Protein AF-A0A821LLX4-F1 (afdb_monomer_lite)

Radius of gyration: 22.18 Å; chains: 1; bounding box: 48×41×62 Å

pLDDT: mean 80.92, std 16.86, range [38.84, 96.62]

Secondary structure (DSSP, 8-state):
-EEEEE--EEE-TTSTTGGGT-EEE--EEEESSHHHHHHHHHHHHHHHHHHHHHHHHHHH-HHHHHHHHHHH--TTS-S--TT--HHHHHHHHHTT-----S-SS-HHHHHHHHHT--TT--EE--PPPTTSPP--PEE-

Sequence (140 aa):
LLKKTHTPKFFDLDLPNHLAGIQRTFIRLRFHDIDDLIKARKELQPIVKRNAEREKEQQSRPELAVLKRATSSNPSSDLMVNGLSNANVAEKQIDGIIELREFDVPYHIRVCIDLKINVGLWYGVRGQSKSGPQNQLVLK

Foldseek 3Di:
DFDDKDWDWDQDPPDPPSVVVDTDIDIDTDDPDVVVLVVVCVVLVVLLVVLQVVVVVCVVCVVVVVVCVVVVPPVPPPDDDPDDCPVVVVVVVSSPNNDDPPSPQDPVNVCCVVLVNDPPFDWDFDDDDPPDDPGHTDTD

Structure (mmCIF, N/CA/C/O backbone):
data_AF-A0A821LLX4-F1
#
_entry.id   AF-A0A821LLX4-F1
#
loop_
_atom_site.group_PDB
_atom_site.id
_atom_site.type_symbol
_atom_site.label_atom_id
_atom_site.label_alt_id
_atom_site.label_comp_id
_atom_site.label_asym_id
_atom_site.label_entity_id
_atom_site.label_seq_id
_atom_site.pdbx_PDB_ins_code
_atom_site.Cartn_x
_atom_site.Cartn_y
_atom_site.Cartn_z
_atom_site.occupancy
_atom_site.B_iso_or_equiv
_atom_site.auth_seq_id
_atom_site.auth_comp_id
_atom_site.auth_asym_id
_atom_site.auth_atom_id
_atom_site.pdbx_PDB_model_num
ATOM 1 N N . LEU A 1 1 ? 0.125 -18.425 -1.266 1.00 69.56 1 LEU A N 1
ATOM 2 C CA . LEU A 1 1 ? -0.499 -17.235 -0.652 1.00 69.56 1 LEU A CA 1
ATOM 3 C C . LEU A 1 1 ? 0.557 -16.200 -0.261 1.00 69.56 1 LEU A C 1
ATOM 5 O O . LEU A 1 1 ? 0.926 -15.384 -1.094 1.00 69.56 1 LEU A O 1
ATOM 9 N N . LEU A 1 2 ? 1.110 -16.218 0.956 1.00 80.75 2 LEU A N 1
ATOM 10 C CA . LEU A 1 2 ? 2.004 -15.150 1.430 1.00 80.75 2 LEU A CA 1
ATOM 11 C C . LEU A 1 2 ? 3.487 -15.463 1.171 1.00 80.75 2 LEU A C 1
ATOM 13 O O . LEU A 1 2 ? 4.002 -16.465 1.655 1.00 80.75 2 LEU A O 1
ATOM 17 N N . LYS A 1 3 ? 4.186 -14.582 0.448 1.00 86.88 3 LYS A N 1
ATOM 18 C CA . LYS A 1 3 ? 5.626 -14.701 0.162 1.00 86.88 3 LYS A CA 1
ATOM 19 C C . LYS A 1 3 ? 6.488 -14.162 1.298 1.00 86.88 3 LYS A C 1
ATOM 21 O O . LYS A 1 3 ? 7.494 -14.762 1.661 1.00 86.88 3 LYS A O 1
ATOM 26 N N . LYS A 1 4 ? 6.169 -12.959 1.785 1.00 90.12 4 LYS A N 1
ATOM 27 C CA . LYS A 1 4 ? 6.968 -12.257 2.801 1.00 90.12 4 LYS A CA 1
ATOM 28 C C . LYS A 1 4 ? 6.158 -11.154 3.473 1.00 90.12 4 LYS A C 1
ATOM 30 O O . LYS A 1 4 ? 5.366 -10.482 2.814 1.00 90.12 4 LYS A O 1
ATOM 35 N N . THR A 1 5 ? 6.446 -10.916 4.746 1.00 91.00 5 THR A N 1
ATOM 36 C CA . THR A 1 5 ? 5.977 -9.757 5.509 1.00 91.00 5 THR A CA 1
ATOM 37 C C . THR A 1 5 ? 7.141 -8.822 5.831 1.00 91.00 5 THR A C 1
ATOM 39 O O . THR A 1 5 ? 8.301 -9.233 5.920 1.00 91.00 5 THR A O 1
ATOM 42 N N . HIS A 1 6 ? 6.849 -7.531 5.938 1.00 92.94 6 HIS A N 1
ATOM 43 C CA . HIS A 1 6 ? 7.797 -6.508 6.375 1.00 92.94 6 HIS A CA 1
ATOM 44 C C . HIS A 1 6 ? 7.031 -5.359 7.034 1.00 92.94 6 HIS A C 1
ATOM 46 O O . HIS A 1 6 ? 5.888 -5.110 6.660 1.00 92.94 6 HIS A O 1
ATOM 52 N N . THR A 1 7 ? 7.654 -4.646 7.970 1.00 93.81 7 THR A N 1
ATOM 53 C CA . THR A 1 7 ? 7.033 -3.558 8.738 1.00 93.81 7 THR A CA 1
ATOM 54 C C . THR A 1 7 ? 7.656 -2.193 8.417 1.00 93.81 7 THR A C 1
ATOM 56 O O . THR A 1 7 ? 8.462 -1.678 9.193 1.00 93.81 7 THR A O 1
ATOM 59 N N . PRO A 1 8 ? 7.344 -1.601 7.249 1.00 94.12 8 PRO A N 1
ATOM 60 C CA . PRO A 1 8 ? 7.837 -0.275 6.894 1.00 94.12 8 PRO A CA 1
ATOM 61 C C . PRO A 1 8 ? 7.128 0.836 7.682 1.00 9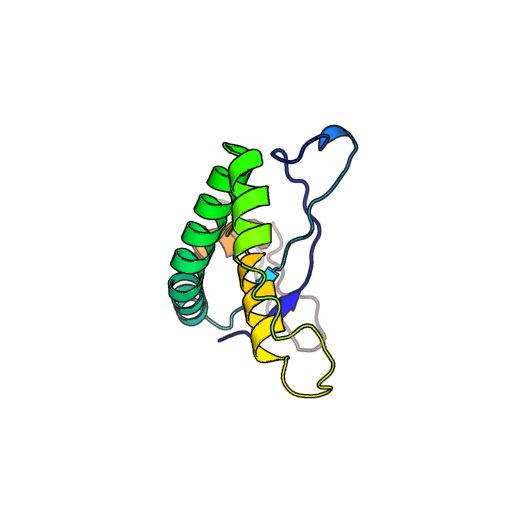4.12 8 PRO A C 1
ATOM 63 O O . PRO A 1 8 ? 5.980 0.690 8.112 1.00 94.12 8 PRO A O 1
ATOM 66 N N . LYS A 1 9 ? 7.807 1.979 7.808 1.00 93.75 9 LYS A N 1
ATOM 67 C CA . LYS A 1 9 ? 7.237 3.232 8.312 1.00 93.75 9 LYS A CA 1
ATOM 68 C C . LYS A 1 9 ? 6.975 4.182 7.146 1.00 93.75 9 LYS A C 1
ATOM 70 O O . LYS A 1 9 ? 7.842 4.339 6.289 1.00 93.75 9 LYS A O 1
ATOM 75 N N . PHE A 1 10 ? 5.801 4.802 7.123 1.00 91.50 10 PHE A N 1
ATOM 76 C CA . PHE A 1 10 ? 5.409 5.781 6.106 1.00 91.50 10 PHE A CA 1
ATOM 77 C C . PHE A 1 10 ? 4.855 7.049 6.760 1.00 91.50 10 PHE A C 1
ATOM 79 O O . PHE A 1 10 ? 4.320 7.006 7.870 1.00 91.50 10 PHE A O 1
ATOM 86 N N . PHE A 1 11 ? 4.983 8.180 6.066 1.00 91.56 11 PHE A N 1
ATOM 87 C CA . PHE A 1 11 ? 4.312 9.418 6.454 1.00 91.56 11 PHE A CA 1
ATOM 88 C C . PHE A 1 11 ? 2.819 9.298 6.143 1.00 91.56 11 PHE A C 1
ATOM 90 O O . PHE A 1 11 ? 2.449 9.019 5.004 1.00 91.56 11 PHE A O 1
ATOM 97 N N . ASP A 1 12 ? 1.983 9.486 7.160 1.00 90.81 12 ASP A N 1
ATOM 98 C CA . ASP A 1 12 ? 0.526 9.415 7.052 1.00 90.81 12 ASP A CA 1
ATOM 99 C C . ASP A 1 12 ? -0.042 10.795 7.388 1.00 90.81 12 ASP A C 1
ATOM 101 O O . ASP A 1 12 ? 0.069 11.242 8.529 1.00 90.81 12 ASP A O 1
ATOM 105 N N . LEU A 1 13 ? -0.588 11.492 6.388 1.00 90.75 13 LEU A N 1
ATOM 106 C CA . LEU A 1 13 ? -1.094 12.863 6.554 1.00 90.75 13 LEU A CA 1
ATOM 107 C C . LEU A 1 13 ? -2.382 12.914 7.386 1.00 90.75 13 LEU A C 1
ATOM 109 O O . LEU A 1 13 ? -2.701 13.950 7.961 1.00 90.75 13 LEU A O 1
ATOM 113 N N . ASP A 1 14 ? -3.075 11.783 7.508 1.00 88.06 14 ASP A N 1
ATOM 114 C CA . ASP A 1 14 ? -4.274 11.655 8.337 1.00 88.06 14 ASP A CA 1
ATOM 115 C C . ASP A 1 14 ? -3.937 11.478 9.828 1.00 88.06 14 ASP A C 1
ATOM 117 O O . ASP A 1 14 ? -4.817 11.543 10.689 1.00 88.06 14 ASP A O 1
ATOM 121 N N . LEU A 1 15 ? -2.660 11.254 10.168 1.00 87.69 15 LEU A N 1
ATOM 122 C CA . LEU A 1 15 ? -2.237 11.077 11.551 1.00 87.69 15 LEU A CA 1
ATOM 123 C C . LEU A 1 15 ? -2.229 12.430 12.296 1.00 87.69 15 LEU A C 1
ATOM 125 O O . LEU A 1 15 ? -1.677 13.416 11.787 1.00 87.69 15 LEU A O 1
ATOM 129 N N . PRO A 1 16 ? -2.764 12.504 13.532 1.00 89.25 16 PRO A N 1
ATOM 130 C CA . PRO A 1 16 ? -2.607 13.685 14.371 1.00 89.25 16 PRO A CA 1
ATOM 131 C C . PRO A 1 16 ? -1.124 14.001 14.577 1.00 89.25 16 PRO A C 1
ATOM 133 O O . PRO A 1 16 ? -0.319 13.106 14.834 1.00 89.25 16 PRO A O 1
ATOM 136 N N . ASN A 1 17 ? -0.761 15.280 14.485 1.00 89.44 17 ASN A N 1
ATOM 137 C CA . ASN A 1 17 ? 0.622 15.748 14.623 1.00 89.44 17 ASN A CA 1
ATOM 138 C C . ASN A 1 17 ? 1.607 15.169 13.582 1.00 89.44 17 ASN A C 1
ATOM 140 O O . ASN A 1 17 ? 2.808 15.108 13.845 1.00 89.44 17 ASN A O 1
ATOM 144 N N . HIS A 1 18 ? 1.148 14.791 12.382 1.00 90.00 18 HIS A N 1
ATOM 145 C CA . HIS A 1 18 ? 2.021 14.300 11.302 1.00 90.00 18 HIS A CA 1
ATOM 146 C C . HIS A 1 18 ? 3.142 15.287 10.909 1.00 90.00 18 HIS A C 1
ATOM 148 O O . HIS A 1 18 ? 4.218 14.861 10.491 1.00 90.00 18 HIS A O 1
ATOM 154 N N . LEU A 1 19 ? 2.943 16.599 11.105 1.00 91.25 19 LEU A N 1
ATOM 155 C CA . LEU A 1 19 ? 3.962 17.631 10.856 1.00 91.25 19 LEU A CA 1
ATOM 156 C C . LEU A 1 19 ? 5.177 17.541 11.793 1.00 91.25 19 LEU A C 1
ATOM 158 O O . LEU A 1 19 ? 6.243 18.047 11.456 1.00 91.25 19 LEU A O 1
ATOM 162 N N . ALA A 1 20 ? 5.055 16.860 12.937 1.00 92.12 20 ALA A N 1
ATOM 163 C CA . ALA A 1 20 ? 6.171 16.611 13.851 1.00 92.12 20 ALA A CA 1
ATOM 164 C C . ALA A 1 20 ? 7.115 15.490 13.363 1.00 92.12 20 ALA A C 1
ATOM 166 O O . ALA A 1 20 ? 8.002 15.061 14.097 1.00 92.12 20 ALA A O 1
ATOM 167 N N . GLY A 1 21 ? 6.914 14.978 12.141 1.00 89.19 21 GLY A N 1
ATOM 168 C CA . GLY A 1 21 ? 7.717 13.899 11.563 1.00 89.19 21 GLY A CA 1
ATOM 169 C C . GLY A 1 21 ? 7.328 12.504 12.056 1.00 89.19 21 GLY A C 1
ATOM 170 O O . GLY A 1 21 ? 8.059 11.541 11.818 1.00 89.19 21 GLY A O 1
ATOM 171 N N . ILE A 1 22 ? 6.184 12.374 12.735 1.00 90.25 22 ILE A N 1
ATOM 172 C CA . ILE A 1 22 ? 5.669 11.084 13.195 1.00 90.25 22 ILE A CA 1
ATOM 173 C C . ILE A 1 22 ? 5.258 10.255 11.974 1.00 90.25 22 ILE A C 1
ATOM 175 O O . ILE A 1 22 ? 4.532 10.715 11.095 1.00 90.25 22 ILE A O 1
ATOM 179 N N . GLN A 1 23 ? 5.726 9.011 11.933 1.00 91.88 23 GLN A N 1
ATOM 180 C CA . GLN A 1 23 ? 5.402 8.056 10.881 1.00 91.88 23 GLN A CA 1
ATOM 181 C C . GLN A 1 23 ? 4.527 6.938 11.430 1.00 91.88 23 GLN A C 1
ATOM 183 O O . GLN A 1 23 ? 4.734 6.454 12.546 1.00 91.88 23 GLN A O 1
ATOM 188 N N . ARG A 1 24 ? 3.595 6.468 10.606 1.00 92.44 24 ARG A N 1
ATOM 189 C CA . ARG A 1 24 ? 2.780 5.300 10.918 1.00 92.44 24 ARG A CA 1
ATOM 190 C C . ARG A 1 24 ? 3.508 4.034 10.482 1.00 92.44 24 ARG A C 1
ATOM 192 O O . ARG A 1 24 ? 4.136 3.985 9.424 1.00 92.44 24 ARG A O 1
ATOM 199 N N . THR A 1 25 ? 3.448 3.008 11.326 1.00 92.62 25 THR A N 1
ATOM 200 C CA . THR A 1 25 ? 3.994 1.684 11.003 1.00 92.62 25 THR A CA 1
ATOM 201 C C . THR A 1 25 ? 2.917 0.863 10.310 1.00 92.62 25 THR A C 1
ATOM 203 O O . THR A 1 25 ? 1.801 0.762 10.814 1.00 92.62 25 THR A O 1
ATOM 206 N N . PHE A 1 26 ? 3.259 0.266 9.173 1.00 92.81 26 PHE A N 1
ATOM 207 C CA . PHE A 1 26 ? 2.358 -0.574 8.390 1.00 92.81 26 PHE A CA 1
ATOM 208 C C . PHE A 1 26 ? 2.879 -2.006 8.321 1.00 92.81 26 PHE A C 1
ATOM 210 O O . PHE A 1 26 ? 4.072 -2.250 8.485 1.00 92.81 26 PHE A O 1
ATOM 217 N N . ILE A 1 27 ? 1.996 -2.958 8.023 1.00 93.44 27 ILE A N 1
ATOM 218 C CA . ILE A 1 27 ? 2.380 -4.329 7.675 1.00 93.44 27 ILE A CA 1
ATOM 219 C C . ILE A 1 27 ? 2.276 -4.468 6.157 1.00 93.44 27 ILE A C 1
ATOM 221 O O . ILE A 1 27 ? 1.187 -4.472 5.589 1.00 93.44 27 ILE A O 1
ATOM 225 N N . ARG A 1 28 ? 3.419 -4.598 5.483 1.00 94.50 28 ARG A N 1
ATOM 226 C CA . ARG A 1 28 ? 3.479 -4.857 4.044 1.00 94.50 28 ARG A CA 1
ATOM 227 C C . ARG A 1 28 ? 3.421 -6.356 3.785 1.00 94.50 28 ARG A C 1
ATOM 229 O O . ARG A 1 28 ? 4.344 -7.087 4.150 1.00 94.50 28 ARG A O 1
ATOM 236 N N . LEU A 1 29 ? 2.385 -6.784 3.074 1.00 94.81 29 LEU A N 1
ATOM 237 C CA . LEU A 1 29 ? 2.238 -8.148 2.574 1.00 94.81 29 LEU A CA 1
ATOM 238 C C . LEU A 1 29 ? 2.811 -8.252 1.154 1.00 94.81 29 LEU A C 1
ATOM 240 O O . LEU A 1 29 ? 2.618 -7.362 0.325 1.00 94.81 29 LEU A O 1
ATOM 244 N N . ARG A 1 30 ? 3.551 -9.324 0.868 1.00 93.88 30 ARG A N 1
ATOM 245 C CA . ARG A 1 30 ? 4.043 -9.650 -0.478 1.00 93.88 30 ARG A CA 1
ATOM 246 C C . ARG A 1 30 ? 3.493 -11.000 -0.899 1.00 93.88 30 ARG A C 1
ATOM 248 O O . ARG A 1 30 ? 3.578 -11.951 -0.129 1.00 93.88 30 ARG A O 1
ATOM 255 N N . PHE A 1 31 ? 3.025 -11.087 -2.134 1.00 94.94 31 PHE A N 1
ATOM 256 C CA . PHE A 1 31 ? 2.446 -12.291 -2.727 1.00 94.94 31 PHE A CA 1
ATOM 257 C C . PHE A 1 31 ? 3.323 -12.775 -3.889 1.00 94.94 31 PHE A C 1
ATOM 259 O O . PHE A 1 31 ? 4.210 -12.044 -4.345 1.00 94.94 31 PHE A O 1
ATOM 266 N N . HIS A 1 32 ? 3.139 -14.026 -4.309 1.00 92.88 32 HIS A N 1
ATOM 267 C CA . HIS A 1 32 ? 3.838 -14.570 -5.477 1.00 92.88 32 HIS A CA 1
ATOM 268 C C . HIS A 1 32 ? 3.189 -14.120 -6.789 1.00 92.88 32 HIS A C 1
ATOM 270 O O . HIS A 1 32 ? 3.909 -13.784 -7.726 1.00 92.88 32 HIS A O 1
ATOM 276 N N . ASP A 1 33 ? 1.861 -14.052 -6.812 1.00 94.00 33 ASP A N 1
ATOM 277 C CA . ASP A 1 33 ? 1.046 -13.639 -7.949 1.00 94.00 33 ASP A CA 1
ATOM 278 C C . ASP A 1 33 ? -0.081 -12.682 -7.511 1.00 94.00 33 ASP A C 1
ATOM 280 O O . ASP A 1 33 ? -0.214 -12.321 -6.334 1.00 94.00 33 ASP A O 1
ATOM 284 N N . ILE A 1 34 ? -0.852 -12.212 -8.494 1.00 94.12 34 ILE A N 1
ATOM 285 C CA . ILE A 1 34 ? -1.983 -11.300 -8.283 1.00 94.12 34 ILE A CA 1
ATOM 286 C C . ILE A 1 34 ? -3.192 -12.056 -7.715 1.00 94.12 34 ILE A C 1
ATOM 288 O O . ILE A 1 34 ? -3.935 -11.494 -6.912 1.00 94.12 34 ILE A O 1
ATOM 292 N N . ASP A 1 35 ? -3.377 -13.326 -8.072 1.00 95.38 35 ASP A N 1
ATOM 293 C CA . ASP A 1 35 ? -4.520 -14.123 -7.621 1.00 95.38 35 ASP A CA 1
ATOM 294 C C . ASP A 1 35 ? -4.497 -14.332 -6.105 1.00 95.38 35 ASP A C 1
ATOM 296 O O . ASP A 1 35 ? -5.516 -14.174 -5.432 1.00 95.38 35 ASP A O 1
ATOM 300 N N . ASP A 1 36 ? -3.326 -14.619 -5.540 1.00 95.25 36 ASP A N 1
ATOM 301 C CA . ASP A 1 36 ? -3.107 -14.739 -4.103 1.00 95.25 36 ASP A CA 1
ATOM 302 C C . ASP A 1 36 ? -3.357 -13.411 -3.373 1.00 95.25 36 ASP A C 1
ATOM 304 O O . ASP A 1 36 ? -3.924 -13.411 -2.276 1.00 95.25 36 ASP A O 1
ATOM 308 N N . LEU A 1 37 ? -3.002 -12.275 -3.989 1.00 94.62 37 LEU A N 1
ATOM 309 C CA . LEU A 1 37 ? -3.329 -10.944 -3.466 1.00 94.62 37 LEU A CA 1
ATOM 310 C C . LEU A 1 37 ? -4.845 -10.721 -3.447 1.00 94.62 37 LEU A C 1
ATOM 312 O O . LEU A 1 37 ? -5.384 -10.260 -2.439 1.00 94.62 37 LEU A O 1
ATOM 316 N N . ILE A 1 38 ? -5.544 -11.055 -4.536 1.00 95.25 38 ILE A N 1
ATOM 317 C CA . ILE A 1 38 ? -7.001 -10.891 -4.645 1.00 95.25 38 ILE A CA 1
ATOM 318 C C . ILE A 1 38 ? -7.721 -11.774 -3.619 1.00 95.25 38 ILE A C 1
ATOM 320 O O . ILE A 1 38 ? -8.645 -11.299 -2.955 1.00 95.25 38 ILE A O 1
ATOM 324 N N . LYS A 1 39 ? -7.280 -13.027 -3.436 1.00 95.75 39 LYS A N 1
ATOM 325 C CA . LYS A 1 39 ? -7.813 -13.934 -2.403 1.00 95.75 39 LYS A CA 1
ATOM 326 C C . LYS A 1 39 ? -7.656 -13.333 -1.006 1.00 95.75 39 LYS A C 1
ATOM 328 O O . LYS A 1 39 ? -8.649 -13.182 -0.300 1.00 95.75 39 LYS A O 1
ATOM 333 N N . ALA A 1 40 ? -6.446 -12.892 -0.650 1.00 94.56 40 ALA A N 1
ATOM 334 C CA . ALA A 1 40 ? -6.187 -12.269 0.648 1.00 94.56 40 ALA A CA 1
ATOM 335 C C . ALA A 1 40 ? -7.026 -10.997 0.862 1.00 94.56 40 ALA A C 1
ATOM 337 O O . ALA A 1 40 ? -7.582 -10.784 1.937 1.00 94.56 40 ALA A O 1
ATOM 338 N N . ARG A 1 41 ? -7.181 -10.161 -0.173 1.00 94.81 41 ARG A N 1
ATOM 339 C CA . ARG A 1 41 ? -8.043 -8.972 -0.120 1.00 94.81 41 ARG A CA 1
ATOM 340 C C . ARG A 1 41 ? -9.502 -9.340 0.151 1.00 94.81 41 ARG A C 1
ATOM 342 O O . ARG A 1 41 ? -10.138 -8.681 0.971 1.00 94.81 41 ARG A O 1
ATOM 349 N N . LYS A 1 42 ? -10.028 -10.370 -0.519 1.00 96.06 42 LYS A N 1
ATOM 350 C CA . LYS A 1 42 ? -11.414 -10.831 -0.351 1.00 96.06 42 LYS A CA 1
ATOM 351 C C . LYS A 1 42 ? -11.691 -11.307 1.078 1.00 96.06 42 LYS A C 1
ATOM 353 O O . LYS A 1 42 ? -12.779 -11.067 1.591 1.00 96.06 42 LYS A O 1
ATOM 358 N N . GLU A 1 43 ? -10.709 -11.933 1.720 1.00 94.31 43 GLU A N 1
ATOM 359 C CA . GLU A 1 43 ? -10.800 -12.376 3.116 1.00 94.31 43 GLU A CA 1
ATOM 360 C C . GLU A 1 43 ? -10.674 -11.211 4.113 1.00 94.31 43 GLU A C 1
ATOM 362 O O . GLU A 1 43 ? -11.435 -11.132 5.077 1.00 94.31 43 GLU A O 1
ATOM 367 N N . LEU A 1 44 ? -9.757 -10.267 3.868 1.00 94.44 44 LEU A N 1
ATOM 368 C CA . LEU A 1 44 ? -9.468 -9.16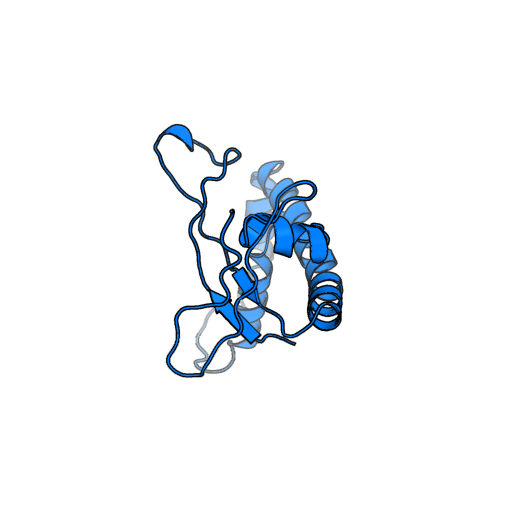8 4.798 1.00 94.44 44 LEU A CA 1
ATOM 369 C C . LEU A 1 44 ? -10.487 -8.023 4.748 1.00 94.44 44 LEU A C 1
ATOM 371 O O . LEU A 1 44 ? -10.787 -7.435 5.785 1.00 94.44 44 LEU A O 1
ATOM 375 N N . GLN A 1 45 ? -11.042 -7.693 3.579 1.00 94.94 45 GLN A N 1
ATOM 376 C CA . GLN A 1 45 ? -11.989 -6.578 3.430 1.00 94.94 45 GLN A CA 1
ATOM 377 C C . GLN A 1 45 ? -13.185 -6.605 4.403 1.00 94.94 45 GLN A C 1
ATOM 379 O O . GLN A 1 45 ? -13.437 -5.575 5.034 1.00 94.94 45 GLN A O 1
ATOM 384 N N . PRO A 1 46 ? -13.932 -7.717 4.568 1.00 95.00 46 PRO A N 1
ATOM 385 C CA . PRO A 1 46 ? -15.061 -7.737 5.498 1.00 95.00 46 PRO A CA 1
ATOM 386 C C . PRO A 1 46 ? -14.619 -7.587 6.959 1.00 95.00 46 PRO A C 1
ATOM 388 O O . PRO A 1 46 ? -15.342 -6.993 7.757 1.00 95.00 46 PRO A O 1
ATOM 391 N N . ILE A 1 47 ? -13.433 -8.096 7.309 1.00 94.38 47 ILE A N 1
ATOM 392 C CA . ILE A 1 47 ? -12.865 -7.975 8.655 1.00 94.38 47 ILE A CA 1
ATOM 393 C C . ILE A 1 47 ? -12.547 -6.512 8.959 1.00 94.38 47 ILE A C 1
ATOM 395 O O . ILE A 1 47 ? -13.027 -5.962 9.945 1.00 94.38 47 ILE A O 1
ATOM 399 N N . VAL A 1 48 ? -11.811 -5.875 8.054 1.00 95.44 48 VAL A N 1
ATOM 400 C CA . VAL A 1 48 ? -11.398 -4.473 8.139 1.00 95.44 48 VAL A CA 1
ATOM 401 C C . VAL A 1 48 ? -12.608 -3.547 8.244 1.00 95.44 48 VAL A C 1
ATOM 403 O O . VAL A 1 48 ? -12.652 -2.689 9.120 1.00 95.44 48 VAL A O 1
ATOM 406 N N . LYS A 1 49 ? -13.636 -3.761 7.411 1.00 94.69 49 LYS A N 1
ATOM 407 C CA . LYS A 1 49 ? -14.868 -2.961 7.444 1.00 94.69 49 LYS A CA 1
ATOM 408 C C . LYS A 1 49 ? -15.564 -3.037 8.808 1.00 94.69 49 LYS A C 1
ATOM 410 O O . LYS A 1 49 ? -15.897 -2.004 9.381 1.00 94.69 49 LYS A O 1
ATOM 415 N N . ARG A 1 50 ? -15.739 -4.250 9.344 1.00 94.25 50 ARG A N 1
ATOM 416 C CA . ARG A 1 50 ? -16.357 -4.474 10.661 1.00 94.25 50 ARG A CA 1
ATOM 417 C C . ARG A 1 50 ? -15.562 -3.804 11.782 1.00 94.25 50 ARG A C 1
ATOM 419 O O . ARG A 1 50 ? -16.145 -3.206 12.682 1.00 94.25 50 ARG A O 1
ATOM 426 N N . ASN A 1 51 ? -14.237 -3.912 11.731 1.00 93.88 51 ASN A N 1
ATOM 427 C CA . ASN A 1 51 ? -13.354 -3.334 12.738 1.00 93.88 51 ASN A CA 1
ATOM 428 C C . ASN A 1 51 ? -13.411 -1.801 12.715 1.00 93.88 51 ASN A C 1
ATOM 430 O O . ASN A 1 51 ? -13.546 -1.186 13.771 1.00 93.88 51 ASN A O 1
ATOM 434 N N . ALA A 1 52 ? -13.393 -1.196 11.523 1.00 92.12 52 ALA A N 1
ATOM 435 C CA . 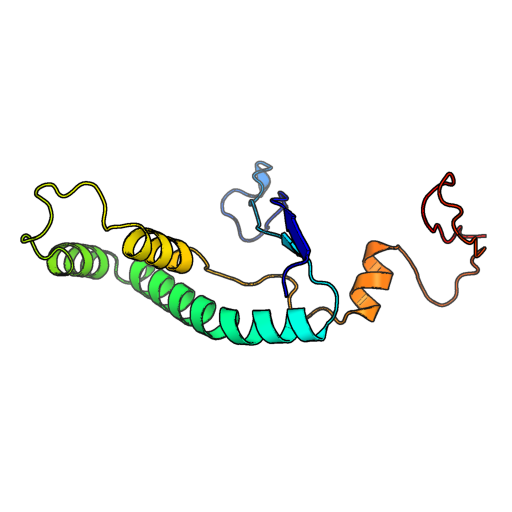ALA A 1 52 ? -13.497 0.250 11.349 1.00 92.12 52 ALA A CA 1
ATOM 436 C C . ALA A 1 52 ? -14.849 0.809 11.831 1.00 92.12 52 ALA A C 1
ATOM 438 O O . ALA A 1 52 ? -14.892 1.838 12.504 1.00 92.12 52 ALA A O 1
ATOM 439 N N . GLU A 1 53 ? -15.961 0.124 11.534 1.00 91.38 53 GLU A N 1
ATOM 440 C CA . GLU A 1 53 ? -17.292 0.498 12.037 1.00 91.38 53 GLU A CA 1
ATOM 441 C C . GLU A 1 53 ? -17.338 0.451 13.570 1.00 91.38 53 GLU A C 1
ATOM 443 O O . GLU A 1 53 ? -17.781 1.404 14.213 1.00 91.38 53 GLU A O 1
ATOM 448 N N . ARG A 1 54 ? -16.793 -0.615 14.165 1.00 89.31 54 ARG A N 1
ATOM 449 C CA . ARG A 1 54 ? -16.707 -0.779 15.619 1.00 89.31 54 ARG A CA 1
ATOM 450 C C . ARG A 1 54 ? -15.855 0.306 16.283 1.00 89.31 54 ARG A C 1
ATOM 452 O O . ARG A 1 54 ? -16.256 0.819 17.327 1.00 89.31 54 ARG A O 1
ATOM 459 N N . GLU A 1 55 ? -14.709 0.674 15.710 1.00 87.81 55 GLU A N 1
ATOM 460 C CA . GLU A 1 55 ? -13.892 1.779 16.233 1.00 87.81 55 GLU A CA 1
ATOM 461 C C . GLU A 1 55 ? -14.628 3.119 16.153 1.00 87.81 55 GLU A C 1
ATOM 463 O O . GLU A 1 55 ? -14.631 3.884 17.118 1.00 87.81 55 GLU A O 1
ATOM 468 N N . LYS A 1 56 ? -15.315 3.388 15.038 1.00 88.19 56 LYS A N 1
ATOM 469 C CA . LYS A 1 56 ? -16.112 4.608 14.874 1.00 88.19 56 LYS A CA 1
ATOM 470 C C . LYS A 1 56 ? -17.240 4.693 15.904 1.00 88.19 56 LYS A C 1
ATOM 472 O O . LYS A 1 56 ? -17.452 5.750 16.499 1.00 88.19 56 LYS A O 1
ATOM 477 N N . GLU A 1 57 ? -17.946 3.590 16.149 1.00 86.88 57 GLU A N 1
ATOM 478 C CA . GLU A 1 57 ? -18.975 3.522 17.191 1.00 86.88 57 GLU A CA 1
ATOM 479 C C . GLU A 1 57 ? -18.397 3.843 18.572 1.00 86.88 57 GLU A C 1
ATOM 481 O O . GLU A 1 57 ? -18.957 4.673 19.293 1.00 86.88 57 GLU A O 1
ATOM 486 N N . GLN A 1 58 ? -17.259 3.234 18.920 1.00 85.69 58 GLN A N 1
ATOM 487 C CA . GLN A 1 58 ? -16.578 3.457 20.197 1.00 85.69 58 GLN A CA 1
ATOM 488 C C . GLN A 1 58 ? -16.150 4.917 20.382 1.00 85.69 58 GLN A C 1
ATOM 490 O O . GLN A 1 58 ? -16.328 5.464 21.469 1.00 85.69 58 GLN A O 1
ATOM 495 N N . GLN A 1 59 ? -15.648 5.565 19.328 1.00 83.94 59 GLN A N 1
ATOM 496 C CA . GLN A 1 59 ? -15.293 6.987 19.357 1.00 83.94 59 GLN A CA 1
ATOM 497 C C . GLN A 1 59 ? -16.524 7.890 19.509 1.00 83.94 59 GLN A C 1
ATOM 499 O O . GLN A 1 59 ? -16.474 8.886 20.224 1.00 83.94 59 GLN A O 1
ATOM 504 N N . SER A 1 60 ? -17.643 7.540 18.866 1.00 86.56 60 SER A N 1
ATOM 505 C CA . SER A 1 60 ? -18.873 8.342 18.912 1.00 86.56 60 SER A CA 1
ATOM 506 C C . SER A 1 60 ? -19.626 8.249 20.243 1.00 86.56 60 SER A C 1
ATOM 508 O O . SER A 1 60 ? -20.321 9.188 20.628 1.00 86.56 60 SER A O 1
ATOM 510 N N . ARG A 1 61 ? -19.524 7.112 20.946 1.00 85.44 61 ARG A N 1
ATOM 511 C CA . ARG A 1 61 ? -20.252 6.842 22.195 1.00 85.44 61 ARG A CA 1
ATOM 512 C C . ARG A 1 61 ? -19.324 6.184 23.223 1.00 85.44 61 ARG A C 1
ATOM 514 O O . ARG A 1 61 ? -19.480 4.994 23.515 1.00 85.44 61 ARG A O 1
ATOM 521 N N . PRO A 1 62 ? -18.382 6.948 23.804 1.00 80.62 62 PRO A N 1
ATOM 522 C CA . PRO A 1 62 ? -17.380 6.401 24.717 1.00 80.62 62 PRO A CA 1
ATOM 523 C C . PRO A 1 62 ? -17.999 5.781 25.979 1.00 80.62 62 PRO A C 1
ATOM 525 O O . PRO A 1 62 ? -17.540 4.739 26.438 1.00 80.62 62 PRO A O 1
ATOM 528 N N . GLU A 1 63 ? -19.092 6.347 26.498 1.00 79.94 63 GLU A N 1
ATOM 529 C CA . GLU A 1 63 ? -19.802 5.823 27.675 1.00 79.94 63 GLU A CA 1
ATOM 530 C C . GLU A 1 63 ? -20.341 4.397 27.449 1.00 79.94 63 GLU A C 1
ATOM 532 O O . GLU A 1 63 ? -20.138 3.498 28.266 1.00 79.94 63 GLU A O 1
ATOM 537 N N . LEU A 1 64 ? -20.937 4.142 26.280 1.00 76.19 64 LEU A N 1
ATOM 538 C CA . LEU A 1 64 ? -21.420 2.812 25.893 1.00 76.19 64 LEU A CA 1
ATOM 539 C C . LEU A 1 64 ? -20.281 1.828 25.626 1.00 76.19 64 LEU A C 1
ATOM 541 O O . LEU A 1 64 ? -20.456 0.629 25.839 1.00 76.19 64 LEU A O 1
ATOM 545 N N . ALA A 1 65 ? -19.121 2.306 25.173 1.00 72.25 65 ALA A N 1
ATOM 546 C CA . ALA A 1 65 ? -17.941 1.465 25.008 1.00 72.25 65 ALA A CA 1
ATOM 547 C C . ALA A 1 65 ? -17.426 0.951 26.364 1.00 72.25 65 ALA A C 1
ATOM 549 O O . ALA A 1 65 ? -17.091 -0.229 26.479 1.00 72.25 65 ALA A O 1
ATOM 550 N N . VAL A 1 66 ? -17.427 1.802 27.398 1.00 74.62 66 VAL A N 1
ATOM 551 C CA . VAL A 1 66 ? -17.060 1.415 28.772 1.00 74.62 66 VAL A CA 1
ATOM 552 C C . VAL A 1 66 ? -18.048 0.388 29.331 1.00 74.62 66 VAL A C 1
ATOM 554 O O . VAL A 1 66 ? -17.618 -0.655 29.824 1.00 74.62 66 VAL A O 1
ATOM 557 N N . LEU A 1 67 ? -19.356 0.623 29.174 1.00 72.12 67 LEU A N 1
ATOM 558 C CA . LEU A 1 67 ? -20.398 -0.331 29.578 1.00 72.12 67 LEU A CA 1
ATOM 559 C C . LEU A 1 67 ? -20.268 -1.676 28.855 1.00 72.12 67 LEU A C 1
ATOM 561 O O . LEU A 1 67 ? -20.246 -2.710 29.514 1.00 72.12 67 LEU A O 1
ATOM 565 N N . LYS A 1 68 ? -20.104 -1.679 27.524 1.00 69.81 68 LYS A N 1
ATOM 566 C CA . LYS A 1 68 ? -19.894 -2.912 26.745 1.00 69.81 68 LYS A CA 1
ATOM 567 C C . LYS A 1 68 ? -18.674 -3.688 27.236 1.00 69.81 68 LYS A C 1
ATOM 569 O O . LYS A 1 68 ? -18.727 -4.913 27.304 1.00 69.81 68 LYS A O 1
ATOM 574 N N . ARG A 1 69 ? -17.591 -2.996 27.607 1.00 67.94 69 ARG A N 1
ATOM 575 C CA . ARG A 1 69 ? -16.389 -3.630 28.161 1.00 67.94 69 ARG A CA 1
ATOM 576 C C . ARG A 1 69 ? -16.681 -4.286 29.511 1.00 67.94 69 ARG A C 1
ATOM 578 O O . ARG A 1 69 ? -16.328 -5.449 29.683 1.00 67.94 69 ARG A O 1
ATOM 585 N N . ALA A 1 70 ? -17.391 -3.584 30.394 1.00 66.62 70 ALA A N 1
ATOM 586 C CA . ALA A 1 70 ? -17.806 -4.076 31.709 1.00 66.62 70 ALA A CA 1
ATOM 587 C C . ALA A 1 70 ? -18.827 -5.230 31.648 1.00 66.62 70 ALA A C 1
ATOM 589 O O . ALA A 1 70 ? -18.841 -6.083 32.527 1.00 66.62 70 ALA A O 1
ATOM 590 N N . THR A 1 71 ? -19.667 -5.296 30.610 1.00 64.44 71 THR A N 1
ATOM 591 C CA . THR A 1 71 ? -20.618 -6.406 30.416 1.00 64.44 71 THR A CA 1
ATOM 592 C C . THR A 1 71 ? -20.021 -7.578 29.636 1.00 64.44 71 THR A C 1
ATOM 594 O O . THR A 1 71 ? -20.491 -8.700 29.768 1.00 64.44 71 THR A O 1
ATOM 597 N N . SER A 1 72 ? -18.996 -7.337 28.808 1.00 59.59 72 SER A N 1
ATOM 598 C CA . SER A 1 72 ? -18.269 -8.389 28.076 1.00 59.59 72 SER A CA 1
ATOM 599 C C . SER A 1 72 ? -17.268 -9.154 28.945 1.00 59.59 72 SER A C 1
ATOM 601 O O . SER A 1 72 ? -16.840 -10.247 28.573 1.00 59.59 72 SER A O 1
ATOM 603 N N . SER A 1 73 ? -16.902 -8.611 30.111 1.00 51.78 73 SER A N 1
ATOM 604 C CA . SER A 1 73 ? -16.220 -9.372 31.152 1.00 51.78 73 SER A CA 1
ATOM 605 C C . SER A 1 73 ? -17.229 -10.284 31.845 1.00 51.78 73 SER A C 1
ATOM 607 O O . SER A 1 73 ? -17.829 -9.904 32.845 1.00 51.78 73 SER A O 1
ATOM 609 N N . ASN A 1 74 ? -17.406 -11.501 31.329 1.00 49.62 74 ASN A N 1
ATOM 610 C CA . ASN A 1 74 ? -17.866 -12.605 32.167 1.00 49.62 74 ASN A CA 1
ATOM 611 C C . ASN A 1 74 ? -16.861 -12.748 33.328 1.00 49.62 74 ASN A C 1
ATOM 613 O O . ASN A 1 74 ? -15.701 -13.068 33.064 1.00 49.62 74 ASN A O 1
ATOM 617 N N . PRO A 1 75 ? -17.252 -12.558 34.601 1.00 45.31 75 PRO A N 1
ATOM 618 C CA . PRO A 1 75 ? -16.336 -12.663 35.739 1.00 45.31 75 PRO A CA 1
ATOM 619 C C . PRO A 1 75 ? -15.920 -14.114 36.060 1.00 45.31 75 PRO A C 1
ATOM 621 O O . PRO A 1 75 ? -15.329 -14.377 37.102 1.00 45.31 75 PRO A O 1
ATOM 624 N N . SER A 1 76 ? -16.209 -15.077 35.179 1.00 41.81 76 SER A N 1
ATOM 625 C CA . SER A 1 76 ? -16.000 -16.510 35.415 1.00 41.81 76 SER A CA 1
ATOM 626 C C . SER A 1 76 ? -14.725 -17.095 34.793 1.00 41.81 76 SER A C 1
ATOM 628 O O . SER A 1 76 ? -14.576 -18.312 34.810 1.00 41.81 76 SER A O 1
ATOM 630 N N . SER A 1 77 ? -13.800 -16.298 34.239 1.00 45.78 77 SER A N 1
ATOM 631 C CA . SER A 1 77 ? -12.558 -16.857 33.664 1.00 45.78 77 SER A CA 1
ATOM 632 C C . SER A 1 77 ? -11.285 -16.036 33.907 1.00 45.78 77 SER A C 1
ATOM 634 O O . SER A 1 77 ? -10.383 -16.065 33.072 1.00 45.78 77 SER A O 1
ATOM 636 N N . ASP A 1 78 ? -11.193 -15.305 35.022 1.00 42.72 78 ASP A N 1
ATOM 637 C CA . ASP A 1 78 ? -9.962 -14.575 35.391 1.00 42.72 78 ASP A CA 1
ATOM 638 C C . ASP A 1 78 ? -9.163 -15.252 36.523 1.00 42.72 78 ASP A C 1
ATOM 640 O O . ASP A 1 78 ? -8.255 -14.674 37.112 1.00 42.72 78 ASP A O 1
ATOM 644 N N . LEU A 1 79 ? -9.468 -16.521 36.817 1.00 44.50 79 LEU A N 1
ATOM 645 C CA . LEU A 1 79 ? -8.656 -17.359 37.697 1.00 44.50 79 LEU A CA 1
ATOM 646 C C . LEU A 1 79 ? -8.005 -18.477 36.878 1.00 44.50 79 LEU A C 1
ATOM 648 O O . LEU A 1 79 ? -8.651 -19.447 36.501 1.00 44.50 79 LEU A O 1
ATOM 652 N N . MET A 1 80 ? -6.714 -18.276 36.598 1.00 50.03 80 MET A N 1
ATOM 653 C CA . MET A 1 80 ? -5.693 -19.271 36.250 1.00 50.03 80 MET A CA 1
ATOM 654 C C . MET A 1 80 ? -6.142 -20.532 35.492 1.00 50.03 80 MET A C 1
ATOM 656 O O . MET A 1 80 ? -6.482 -21.532 36.112 1.00 50.03 80 MET A O 1
ATOM 660 N N . VAL A 1 81 ? -5.893 -20.570 34.177 1.00 38.84 81 VAL A N 1
ATOM 661 C CA . VAL A 1 81 ? -5.344 -21.781 33.539 1.00 38.84 81 VAL A CA 1
ATOM 662 C C . VAL A 1 81 ? -4.308 -21.376 32.490 1.00 38.84 81 VAL A C 1
ATOM 664 O O . VAL A 1 81 ? -4.627 -20.920 31.391 1.00 38.84 81 VAL A O 1
ATOM 667 N N . ASN A 1 82 ? -3.040 -21.576 32.849 1.00 47.00 82 ASN A N 1
ATOM 668 C CA . ASN A 1 82 ? -1.926 -21.696 31.916 1.00 47.00 82 ASN A CA 1
ATOM 669 C C . ASN A 1 82 ? -2.278 -22.734 30.832 1.00 47.00 82 ASN A C 1
ATOM 671 O O . ASN A 1 82 ? -2.436 -23.909 31.152 1.00 47.00 82 ASN A O 1
ATOM 675 N N . GLY A 1 83 ? -2.358 -22.322 29.560 1.00 45.00 83 GLY A N 1
ATOM 676 C CA . GLY A 1 83 ? -2.185 -23.250 28.430 1.00 45.00 83 GLY A CA 1
ATOM 677 C C . GLY A 1 83 ? -3.254 -23.309 27.331 1.00 45.00 83 GLY A C 1
ATOM 678 O O . GLY A 1 83 ? -3.050 -24.076 26.396 1.00 45.00 83 GLY A O 1
ATOM 679 N N . LEU A 1 84 ? -4.347 -22.527 27.366 1.00 45.53 84 LEU A N 1
ATOM 680 C CA . LEU A 1 84 ? -5.443 -22.645 26.370 1.00 45.53 84 LEU A CA 1
ATOM 681 C C . LEU A 1 84 ? -5.780 -21.384 25.539 1.00 45.53 84 LEU A C 1
ATOM 683 O O . LEU A 1 84 ? -6.724 -21.407 24.756 1.00 45.53 84 LEU A O 1
ATOM 687 N N . SER A 1 85 ? -5.039 -20.278 25.639 1.00 49.81 85 SER A N 1
ATOM 688 C CA . SER A 1 85 ? -5.524 -18.973 25.142 1.00 49.81 85 SER A CA 1
ATOM 689 C C . SER A 1 85 ? -4.949 -18.464 23.813 1.00 49.81 85 SER A C 1
ATOM 691 O O . SER A 1 85 ? -5.248 -17.331 23.436 1.00 49.81 85 SER A O 1
ATOM 693 N N . ASN A 1 86 ? -4.192 -19.259 23.048 1.00 51.69 86 ASN A N 1
ATOM 694 C CA . ASN A 1 86 ? -3.641 -18.778 21.769 1.00 51.69 86 ASN A CA 1
ATOM 695 C C . ASN A 1 86 ? -4.736 -18.361 20.767 1.00 51.69 86 ASN A C 1
ATOM 697 O O . ASN A 1 86 ? -4.555 -17.379 20.051 1.00 51.69 86 ASN A O 1
ATOM 701 N N . ALA A 1 87 ? -5.886 -19.047 20.755 1.00 52.88 87 ALA A N 1
ATOM 702 C CA . ALA A 1 87 ? -7.019 -18.693 19.892 1.00 52.88 87 ALA A CA 1
ATOM 703 C C . ALA A 1 87 ? -7.638 -17.334 20.276 1.00 52.88 87 ALA A C 1
ATOM 705 O O . ALA A 1 87 ? -7.784 -16.462 19.426 1.00 52.88 87 ALA A O 1
ATOM 706 N N . ASN A 1 88 ? -7.884 -17.104 21.572 1.00 57.09 88 ASN A N 1
ATOM 707 C CA . ASN A 1 88 ? -8.454 -15.846 22.076 1.00 57.09 88 ASN A CA 1
ATOM 708 C C . ASN A 1 88 ? -7.507 -14.645 21.894 1.00 57.09 88 ASN A C 1
ATOM 710 O O . ASN A 1 88 ? -7.952 -13.505 21.755 1.00 57.09 88 ASN A O 1
ATOM 714 N N . VAL A 1 89 ? -6.191 -14.880 21.914 1.00 61.59 89 VAL A N 1
ATOM 715 C CA . VAL A 1 89 ? -5.182 -13.844 21.651 1.00 61.59 89 VAL A CA 1
ATOM 716 C C . VAL A 1 89 ? -5.118 -13.511 20.157 1.00 61.59 89 VAL A C 1
ATOM 718 O O . VAL A 1 89 ? -5.085 -12.330 19.808 1.00 61.59 89 VAL A O 1
ATOM 721 N N . ALA A 1 90 ? -5.170 -14.522 19.284 1.00 60.94 90 ALA A N 1
ATOM 722 C CA . ALA A 1 90 ? -5.187 -14.335 17.833 1.00 60.94 90 ALA A CA 1
ATOM 723 C C . ALA A 1 90 ? -6.445 -13.592 17.355 1.00 60.94 90 ALA A C 1
ATOM 725 O O . ALA A 1 90 ? -6.342 -12.670 16.547 1.00 60.94 90 ALA A O 1
ATOM 726 N N . GLU A 1 91 ? -7.620 -13.921 17.900 1.00 61.81 91 GLU A N 1
ATOM 727 C CA . GLU A 1 91 ? -8.866 -13.202 17.604 1.00 61.81 91 GLU A CA 1
ATOM 728 C C . GLU A 1 91 ? -8.781 -11.724 18.011 1.00 61.81 91 GLU A C 1
ATOM 730 O O . GLU A 1 91 ? -9.088 -10.841 17.208 1.00 61.81 91 GLU A O 1
ATOM 735 N N . LYS A 1 92 ? -8.234 -11.433 19.202 1.00 67.56 92 LYS A N 1
ATOM 736 C CA . LYS A 1 92 ? -7.968 -10.051 19.642 1.00 67.56 92 LYS A CA 1
ATOM 737 C C . LYS A 1 92 ? -6.974 -9.308 18.746 1.00 67.56 92 LYS A C 1
ATOM 739 O O . LYS A 1 92 ? -7.034 -8.085 18.659 1.00 67.56 92 LYS A O 1
ATOM 744 N N . GLN A 1 93 ? -6.041 -10.006 18.102 1.00 78.19 93 GLN A N 1
ATOM 745 C CA . GLN A 1 93 ? -5.052 -9.383 17.215 1.00 78.19 93 GLN A CA 1
ATOM 746 C C . GLN A 1 93 ? -5.642 -9.031 15.844 1.00 78.19 93 GLN A C 1
ATOM 748 O O . GLN A 1 93 ? -5.283 -7.998 15.279 1.00 78.19 93 GLN A O 1
ATOM 753 N N . ILE A 1 94 ? -6.580 -9.835 15.334 1.00 84.94 94 ILE A N 1
ATOM 754 C CA . ILE A 1 94 ? -7.296 -9.560 14.076 1.00 84.94 94 ILE A CA 1
ATOM 755 C C . ILE A 1 94 ? -8.179 -8.310 14.204 1.00 84.94 94 ILE A C 1
ATOM 757 O O . ILE A 1 94 ? -8.325 -7.549 13.245 1.00 84.94 94 ILE A O 1
ATOM 761 N N . ASP A 1 95 ? -8.720 -8.055 15.394 1.00 85.50 95 ASP A N 1
ATOM 762 C CA . ASP A 1 95 ? -9.521 -6.865 15.687 1.00 85.50 95 ASP A CA 1
ATOM 763 C C . ASP A 1 95 ? -8.759 -5.540 15.525 1.00 85.50 95 ASP A C 1
ATOM 765 O O . ASP A 1 95 ? -9.389 -4.509 15.291 1.00 85.50 95 ASP A O 1
ATOM 769 N N . GLY A 1 96 ? -7.424 -5.567 15.613 1.00 86.31 96 GLY A N 1
ATOM 770 C CA . GLY A 1 96 ? -6.560 -4.399 15.426 1.00 86.31 96 GLY A CA 1
ATOM 771 C C . GLY A 1 96 ? -6.281 -4.039 13.963 1.00 86.31 96 GLY A C 1
ATOM 772 O O . GLY A 1 96 ? -5.572 -3.071 13.693 1.00 86.31 96 GLY A O 1
ATOM 773 N N . ILE A 1 97 ? -6.798 -4.809 12.999 1.00 91.75 97 ILE A N 1
ATOM 774 C CA . ILE A 1 97 ? -6.658 -4.499 11.573 1.00 91.75 97 ILE A CA 1
ATOM 775 C C . ILE A 1 97 ? -7.778 -3.533 11.177 1.00 91.75 97 ILE A C 1
ATOM 777 O O . ILE A 1 97 ? -8.918 -3.948 10.971 1.00 91.75 97 ILE A O 1
ATOM 781 N N . ILE A 1 98 ? -7.446 -2.246 11.082 1.00 91.38 98 ILE A N 1
ATOM 782 C CA . ILE A 1 98 ? -8.434 -1.166 10.907 1.00 91.38 98 ILE A CA 1
ATOM 783 C C . ILE A 1 98 ? -8.621 -0.756 9.448 1.00 91.38 98 ILE A C 1
ATOM 785 O O . ILE A 1 98 ? -9.714 -0.365 9.051 1.00 91.38 98 ILE A O 1
ATOM 789 N N . GLU A 1 99 ? -7.576 -0.861 8.627 1.00 92.69 99 GLU A N 1
ATOM 790 C CA . GLU A 1 99 ? -7.626 -0.421 7.234 1.00 92.69 99 GLU A CA 1
ATOM 791 C C . GLU A 1 99 ? -6.737 -1.254 6.307 1.00 92.69 99 GLU A C 1
ATOM 793 O O . GLU A 1 99 ? -5.776 -1.900 6.730 1.00 92.69 99 GLU A O 1
ATOM 798 N N . LEU A 1 100 ? -7.055 -1.196 5.0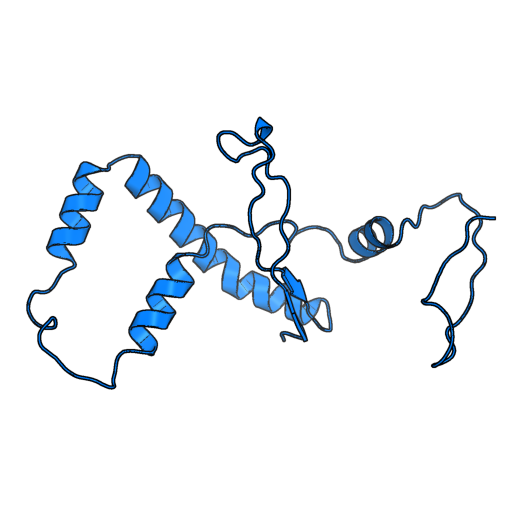12 1.00 94.50 100 LEU A N 1
ATOM 799 C CA . LEU A 1 100 ? -6.187 -1.634 3.923 1.00 94.50 100 LEU A CA 1
ATOM 800 C C . LEU A 1 100 ? -5.781 -0.396 3.123 1.00 94.50 100 LEU A C 1
ATOM 802 O O . LEU A 1 100 ? -6.636 0.398 2.739 1.00 94.50 100 LEU A O 1
ATOM 806 N N . ARG A 1 101 ? -4.489 -0.254 2.825 1.00 93.50 101 ARG A N 1
ATOM 807 C CA . ARG A 1 101 ? -3.940 0.842 2.012 1.00 93.50 101 ARG A CA 1
ATOM 808 C C . ARG A 1 101 ? -3.334 0.280 0.729 1.00 93.50 101 ARG A C 1
ATOM 810 O O . ARG A 1 101 ? -2.835 -0.844 0.724 1.00 93.50 101 ARG A O 1
ATOM 817 N N . GLU A 1 102 ? -3.390 1.066 -0.345 1.00 92.69 102 GLU A N 1
ATOM 818 C CA . GLU A 1 102 ? -2.789 0.764 -1.659 1.00 92.69 102 GLU A CA 1
ATOM 819 C C . GLU A 1 102 ? -3.193 -0.596 -2.272 1.00 92.69 102 GLU A C 1
ATOM 821 O O . GLU A 1 102 ? -2.449 -1.184 -3.059 1.00 92.69 102 GLU A O 1
ATOM 826 N N . PHE A 1 103 ? -4.366 -1.119 -1.910 1.00 91.69 103 PHE A N 1
ATOM 827 C CA . PHE A 1 103 ? -4.833 -2.450 -2.318 1.00 91.69 103 PHE A CA 1
ATOM 828 C C . PHE A 1 103 ? -5.479 -2.482 -3.715 1.00 91.69 103 PHE A C 1
ATOM 830 O O . PHE A 1 103 ? -5.797 -3.557 -4.232 1.00 91.69 103 PHE A O 1
ATOM 837 N N . ASP A 1 104 ? -5.751 -1.318 -4.294 1.00 91.19 104 ASP A N 1
ATOM 838 C CA . ASP A 1 104 ? -6.489 -1.100 -5.539 1.00 91.19 104 ASP A CA 1
ATOM 839 C C . ASP A 1 104 ? -5.610 -0.593 -6.690 1.00 91.19 104 ASP A C 1
ATOM 841 O O . ASP A 1 104 ? -6.088 -0.469 -7.815 1.00 91.19 104 ASP A O 1
ATOM 845 N N . VAL A 1 105 ? -4.316 -0.373 -6.445 1.00 95.44 105 VAL A N 1
ATOM 846 C CA . VAL A 1 105 ? -3.354 0.008 -7.484 1.00 95.44 105 VAL A CA 1
ATOM 847 C C . VAL A 1 105 ? -3.169 -1.162 -8.462 1.00 95.44 105 VAL A C 1
ATOM 849 O O . VAL A 1 105 ? -2.685 -2.222 -8.047 1.00 95.44 105 VAL A O 1
ATOM 852 N N . PRO A 1 106 ? -3.486 -1.004 -9.764 1.00 95.88 106 PRO A N 1
ATOM 853 C CA . PRO A 1 106 ? -3.281 -2.067 -10.741 1.00 95.88 106 PRO A CA 1
ATOM 854 C C . PRO A 1 106 ? -1.811 -2.492 -10.813 1.00 95.88 106 PRO A C 1
ATOM 856 O O . PRO A 1 106 ? -0.906 -1.659 -10.744 1.00 95.88 106 PRO A O 1
ATOM 859 N N . TYR A 1 107 ? -1.557 -3.790 -11.003 1.00 95.50 107 TYR A N 1
ATOM 860 C CA . TYR A 1 107 ? -0.197 -4.337 -10.931 1.00 95.50 107 TYR A CA 1
ATOM 861 C C . TYR A 1 107 ? 0.784 -3.670 -11.909 1.00 95.50 107 TYR A C 1
ATOM 863 O O . TYR A 1 107 ? 1.897 -3.323 -11.522 1.00 95.50 107 TYR A O 1
ATOM 871 N N . HIS A 1 108 ? 0.367 -3.428 -13.154 1.00 94.44 108 HIS A N 1
ATOM 872 C CA . HIS A 1 108 ? 1.216 -2.763 -14.145 1.00 94.44 108 HIS A CA 1
ATOM 873 C C . HIS A 1 108 ? 1.578 -1.327 -13.725 1.00 94.44 108 HIS A C 1
ATOM 875 O O . HIS A 1 108 ? 2.728 -0.925 -13.865 1.00 94.44 108 HIS A O 1
ATOM 881 N N . ILE A 1 109 ? 0.641 -0.587 -13.119 1.00 96.62 109 ILE A N 1
ATOM 882 C CA . ILE A 1 109 ? 0.893 0.755 -12.575 1.00 96.62 109 ILE A CA 1
ATOM 883 C C . ILE A 1 109 ? 1.875 0.688 -11.407 1.00 96.62 109 ILE A C 1
ATOM 885 O O . ILE A 1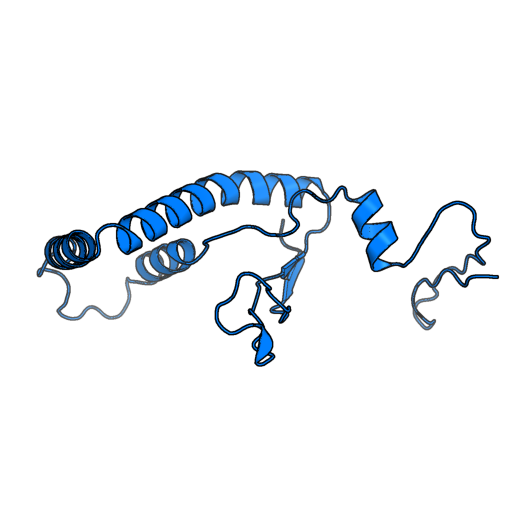 109 ? 2.839 1.451 -11.371 1.00 96.62 109 ILE A O 1
ATOM 889 N N . ARG A 1 110 ? 1.682 -0.262 -10.484 1.00 95.94 110 ARG A N 1
ATOM 890 C CA . ARG A 1 110 ? 2.608 -0.493 -9.367 1.00 95.94 110 ARG A CA 1
ATOM 891 C C . ARG A 1 110 ? 4.034 -0.729 -9.862 1.00 95.94 110 ARG A C 1
ATOM 893 O O . ARG A 1 110 ? 4.959 -0.099 -9.360 1.00 95.94 110 ARG A O 1
ATOM 900 N N . VAL A 1 111 ? 4.211 -1.606 -10.850 1.00 93.62 111 VAL A N 1
ATOM 901 C CA . VAL A 1 111 ? 5.526 -1.899 -11.439 1.00 93.62 111 VAL A CA 1
ATOM 902 C C . VAL A 1 111 ? 6.149 -0.638 -12.036 1.00 93.62 111 VAL A C 1
ATOM 904 O O . VAL A 1 111 ? 7.306 -0.342 -11.743 1.00 93.62 111 VAL A O 1
ATOM 907 N N . CYS A 1 112 ? 5.387 0.135 -12.814 1.00 95.12 112 CYS A N 1
ATOM 908 C CA . CYS A 1 112 ? 5.877 1.376 -13.411 1.00 95.12 112 CYS A CA 1
ATOM 909 C C . CYS A 1 112 ? 6.311 2.407 -12.356 1.00 95.12 112 CYS A C 1
ATOM 911 O O . CYS A 1 112 ? 7.388 2.990 -12.479 1.00 95.12 112 CYS A O 1
ATOM 913 N N . ILE A 1 113 ? 5.524 2.601 -11.292 1.00 95.19 113 ILE A N 1
ATOM 914 C CA . ILE A 1 113 ? 5.826 3.563 -10.218 1.00 95.19 113 ILE A CA 1
ATOM 915 C C . ILE A 1 113 ? 7.059 3.142 -9.414 1.00 95.19 113 ILE A C 1
ATOM 917 O O . ILE A 1 113 ? 7.934 3.978 -9.149 1.00 95.19 113 ILE A O 1
ATOM 921 N N . ASP A 1 114 ? 7.116 1.873 -9.005 1.00 92.88 114 ASP A N 1
ATOM 922 C CA . ASP A 1 114 ? 8.184 1.346 -8.153 1.00 92.88 114 ASP A CA 1
ATOM 923 C C . ASP A 1 114 ? 9.520 1.299 -8.917 1.00 92.88 114 ASP A C 1
ATOM 925 O O . ASP A 1 114 ? 10.560 1.628 -8.348 1.00 92.88 114 ASP A O 1
ATOM 929 N N . LEU A 1 115 ? 9.497 0.948 -10.211 1.00 91.06 115 LEU A N 1
ATOM 930 C CA . LEU A 1 115 ? 10.691 0.850 -11.065 1.00 91.06 115 LEU A CA 1
ATOM 931 C C . LEU A 1 115 ? 11.006 2.128 -11.862 1.00 91.06 115 LEU A C 1
ATOM 933 O O . LEU A 1 115 ? 11.988 2.148 -12.601 1.00 91.06 115 LEU A O 1
ATOM 937 N N . LYS A 1 116 ? 10.197 3.188 -11.722 1.00 92.00 116 LYS A N 1
ATOM 938 C CA . LYS A 1 116 ? 10.347 4.472 -12.439 1.00 92.00 116 LYS A CA 1
ATOM 939 C C . LYS A 1 116 ? 10.367 4.325 -13.967 1.00 92.00 116 LYS A C 1
ATOM 941 O O . LYS A 1 116 ? 11.162 4.957 -14.661 1.00 92.00 116 LYS A O 1
ATOM 946 N N . ILE A 1 117 ? 9.465 3.497 -14.486 1.00 92.31 117 ILE A N 1
ATOM 947 C CA . ILE A 1 117 ? 9.314 3.235 -15.921 1.00 92.31 117 ILE A CA 1
ATOM 948 C C . ILE A 1 117 ? 8.152 4.071 -16.447 1.00 92.31 117 ILE A C 1
ATOM 950 O O . ILE A 1 117 ? 7.032 3.947 -15.955 1.00 92.31 117 ILE A O 1
ATOM 954 N N . ASN A 1 118 ? 8.415 4.893 -17.460 1.00 93.56 118 ASN A N 1
ATOM 955 C CA . ASN A 1 118 ? 7.433 5.762 -18.097 1.00 93.56 118 ASN A CA 1
ATOM 956 C C . ASN A 1 118 ? 7.424 5.525 -19.609 1.00 93.56 118 ASN A C 1
ATOM 958 O O . ASN A 1 118 ? 8.454 5.246 -20.220 1.00 93.56 118 ASN A O 1
ATOM 962 N N . VAL A 1 119 ? 6.254 5.657 -20.225 1.00 93.50 119 VAL A N 1
ATOM 963 C CA . VAL A 1 119 ? 6.129 5.625 -21.687 1.00 93.50 119 VAL A CA 1
ATOM 964 C C . VAL A 1 119 ? 6.773 6.868 -22.315 1.00 93.50 119 VAL A C 1
ATOM 966 O O . VAL A 1 119 ? 6.899 7.903 -21.665 1.00 93.50 119 VAL A O 1
ATOM 969 N N . GLY A 1 120 ? 7.185 6.772 -23.582 1.00 93.75 120 GLY A N 1
ATOM 970 C CA . GLY A 1 120 ? 7.785 7.893 -24.323 1.00 93.75 120 GLY A CA 1
ATOM 971 C C . GLY A 1 120 ? 9.271 8.145 -24.041 1.00 93.75 120 GLY A C 1
ATOM 972 O O . GLY A 1 120 ? 9.857 9.040 -24.641 1.00 93.75 120 GLY A O 1
ATOM 973 N N . LEU A 1 121 ? 9.892 7.348 -23.169 1.00 93.19 121 LEU A N 1
ATOM 974 C CA . LEU A 1 121 ? 11.323 7.394 -22.880 1.00 93.19 121 LEU A CA 1
ATOM 975 C C . LEU A 1 121 ? 12.057 6.210 -23.519 1.00 93.19 121 LEU A C 1
ATOM 977 O O . LEU A 1 121 ? 11.495 5.127 -23.701 1.00 93.19 121 LEU A O 1
ATOM 981 N N . TRP A 1 122 ? 13.335 6.413 -23.837 1.00 92.69 122 TRP A N 1
ATOM 982 C CA . TRP A 1 122 ? 14.203 5.370 -24.376 1.00 92.69 122 TRP A CA 1
ATOM 983 C C . TRP A 1 122 ? 15.006 4.713 -23.261 1.00 92.69 122 TRP A C 1
ATOM 985 O O . TRP A 1 122 ? 15.699 5.381 -22.496 1.00 92.69 122 TRP A O 1
ATOM 995 N N . TYR A 1 123 ? 14.960 3.385 -23.207 1.00 88.62 123 TYR A N 1
ATOM 996 C CA . TYR A 1 123 ? 15.643 2.610 -22.177 1.00 88.62 123 TYR A CA 1
ATOM 997 C C . TYR A 1 123 ? 16.656 1.640 -22.779 1.00 88.62 123 TYR A C 1
ATOM 999 O O . TYR A 1 123 ? 16.412 1.001 -23.804 1.00 88.62 123 TYR A O 1
ATOM 1007 N N . GLY A 1 124 ? 17.801 1.495 -22.114 1.00 88.38 124 GLY A N 1
ATOM 1008 C CA . GLY A 1 124 ? 18.673 0.338 -22.283 1.00 88.38 124 GLY A CA 1
ATOM 1009 C C . GLY A 1 124 ? 18.165 -0.832 -21.443 1.00 88.38 124 GLY A C 1
ATOM 1010 O O . GLY A 1 124 ? 18.028 -0.701 -20.226 1.00 88.38 124 GLY A O 1
ATOM 1011 N N . VAL A 1 125 ? 17.905 -1.976 -22.077 1.00 83.94 125 VAL A N 1
ATOM 1012 C CA . VAL A 1 125 ? 17.499 -3.213 -21.393 1.00 83.94 125 VAL A CA 1
ATOM 1013 C C . VAL A 1 125 ? 18.735 -4.072 -21.139 1.00 83.94 125 VAL A C 1
ATOM 1015 O O . VAL A 1 125 ? 19.480 -4.377 -22.069 1.00 83.94 125 VAL A O 1
ATOM 1018 N N . ARG A 1 126 ? 18.958 -4.474 -19.884 1.00 81.06 126 ARG A N 1
ATOM 1019 C CA . ARG A 1 126 ? 20.044 -5.386 -19.495 1.00 81.06 126 ARG A CA 1
ATOM 1020 C C . ARG A 1 126 ? 19.485 -6.550 -18.685 1.00 81.06 126 ARG A C 1
ATOM 1022 O O . ARG A 1 126 ? 18.756 -6.332 -17.721 1.00 81.06 126 ARG A O 1
ATOM 1029 N N . GLY A 1 127 ? 19.824 -7.772 -19.092 1.00 67.62 127 GLY A N 1
ATOM 1030 C CA . GLY A 1 127 ? 19.477 -8.991 -18.362 1.00 67.62 127 GLY A CA 1
ATOM 1031 C C . GLY A 1 127 ? 20.403 -9.224 -17.167 1.00 67.62 127 GLY A C 1
ATOM 1032 O O . GLY A 1 127 ? 21.576 -8.856 -17.197 1.00 67.62 127 GLY A O 1
ATOM 1033 N N . GLN A 1 128 ? 19.876 -9.847 -16.115 1.00 68.62 128 GLN A N 1
ATOM 1034 C CA . GLN A 1 128 ? 20.658 -10.240 -14.942 1.00 68.62 128 GLN A CA 1
ATOM 1035 C C . GLN A 1 128 ? 21.491 -11.504 -15.197 1.00 68.62 128 GLN A C 1
ATOM 1037 O O . GLN A 1 128 ? 20.990 -12.494 -15.727 1.00 68.62 128 GLN A O 1
ATOM 1042 N N . SER A 1 129 ? 22.729 -11.502 -14.699 1.00 53.25 129 SER A N 1
ATOM 1043 C CA . SER A 1 129 ? 23.447 -12.718 -14.293 1.00 53.25 129 SER A CA 1
ATOM 1044 C C . SER A 1 129 ? 23.375 -12.837 -12.767 1.00 53.25 129 SER A C 1
ATOM 1046 O O . SER A 1 129 ? 23.246 -11.821 -12.086 1.00 53.25 129 SER A O 1
ATOM 1048 N N . LYS A 1 130 ? 23.488 -14.051 -12.210 1.00 58.28 130 LYS A N 1
ATOM 1049 C CA . LYS A 1 130 ? 23.397 -14.322 -10.756 1.00 58.28 130 LYS A CA 1
ATOM 1050 C C . LYS A 1 130 ? 24.389 -13.510 -9.894 1.00 58.28 130 LYS A C 1
ATOM 1052 O O . LYS A 1 130 ? 24.203 -13.438 -8.686 1.00 58.28 130 LYS A O 1
ATOM 1057 N N . SER A 1 131 ? 25.414 -12.909 -10.502 1.00 59.25 131 SER A N 1
ATOM 1058 C CA . SER A 1 131 ? 26.439 -12.064 -9.870 1.00 59.25 131 SER A CA 1
ATOM 1059 C C . SER A 1 131 ? 26.379 -10.574 -10.259 1.00 59.25 131 SER A C 1
ATOM 1061 O O . SER A 1 131 ? 27.245 -9.807 -9.846 1.00 59.25 131 SER A O 1
ATOM 1063 N N . GLY A 1 132 ? 25.405 -10.151 -11.074 1.00 50.59 132 GLY A N 1
ATOM 1064 C CA . GLY A 1 132 ? 25.315 -8.788 -11.614 1.00 50.59 132 GLY A CA 1
ATOM 1065 C C . GLY A 1 132 ? 24.354 -7.868 -10.845 1.00 50.59 132 GLY A C 1
ATOM 1066 O O . GLY A 1 132 ? 23.514 -8.352 -10.084 1.00 50.59 132 GLY A O 1
ATOM 1067 N N . PRO A 1 133 ? 24.439 -6.535 -11.043 1.00 51.41 133 PRO A N 1
ATOM 1068 C CA . PRO A 1 133 ? 23.493 -5.594 -10.446 1.00 51.41 133 PRO A CA 1
ATOM 1069 C C . PRO A 1 133 ? 22.055 -5.864 -10.930 1.00 51.41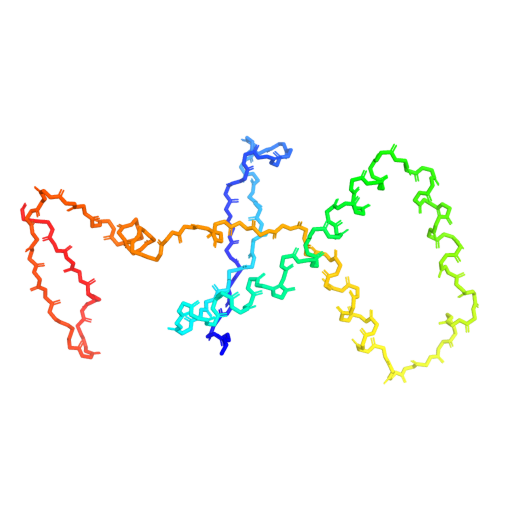 133 PRO A C 1
ATOM 1071 O O . PRO A 1 133 ? 21.843 -6.406 -12.016 1.00 51.41 133 PRO A O 1
ATOM 1074 N N . GLN A 1 134 ? 21.069 -5.507 -10.096 1.00 53.12 134 GLN A N 1
ATOM 1075 C CA . GLN A 1 134 ? 19.635 -5.760 -10.320 1.00 53.12 134 GLN A CA 1
ATOM 1076 C C . GLN A 1 134 ? 19.153 -5.283 -11.702 1.00 53.12 134 GLN A C 1
ATOM 1078 O O . GLN A 1 134 ? 19.729 -4.354 -12.265 1.00 53.12 134 GLN A O 1
ATOM 1083 N N . ASN A 1 135 ? 18.065 -5.885 -12.218 1.00 53.91 135 ASN A N 1
ATOM 1084 C CA . ASN A 1 135 ? 17.366 -5.425 -13.430 1.00 53.91 135 ASN A CA 1
ATOM 1085 C C . ASN A 1 135 ? 17.206 -3.905 -13.370 1.00 53.91 135 ASN A C 1
ATOM 1087 O O . ASN A 1 135 ? 16.416 -3.393 -12.578 1.00 53.91 135 ASN A O 1
ATOM 1091 N N . GLN A 1 136 ? 17.948 -3.201 -14.212 1.00 61.00 136 GLN A N 1
ATOM 1092 C CA . GLN A 1 136 ? 17.922 -1.754 -14.261 1.00 61.00 136 GLN A CA 1
ATOM 1093 C C . GLN A 1 136 ? 17.671 -1.356 -15.703 1.00 61.00 136 GLN A C 1
ATOM 1095 O O . GLN A 1 136 ? 18.521 -1.565 -16.572 1.00 61.00 136 GLN A O 1
ATOM 1100 N N . LEU A 1 137 ? 16.490 -0.793 -15.948 1.00 64.25 137 LEU A N 1
ATOM 1101 C CA . LEU A 1 137 ? 16.290 0.025 -17.131 1.00 64.25 137 LEU A CA 1
ATOM 1102 C C . LEU A 1 137 ? 17.071 1.315 -16.900 1.00 64.25 137 LEU A C 1
ATOM 1104 O O . LEU A 1 137 ? 16.820 2.034 -15.934 1.00 64.25 137 LEU A O 1
ATOM 1108 N N . VAL A 1 138 ? 18.065 1.567 -17.746 1.00 69.25 138 VAL A N 1
ATOM 1109 C CA . VAL A 1 138 ? 18.830 2.816 -17.705 1.00 69.25 138 VAL A CA 1
ATOM 1110 C C . VAL A 1 138 ? 18.244 3.740 -18.751 1.00 69.25 138 VAL A C 1
ATOM 1112 O O . VAL A 1 138 ? 18.156 3.359 -19.921 1.00 69.25 138 VAL A O 1
ATOM 1115 N N . LEU A 1 139 ? 17.810 4.918 -18.307 1.00 69.94 139 LEU A N 1
ATOM 1116 C CA . LEU A 1 139 ? 17.377 5.979 -19.202 1.00 69.94 139 LEU A CA 1
ATOM 1117 C C . LEU A 1 139 ? 18.563 6.373 -20.086 1.00 69.94 139 LEU A C 1
ATOM 1119 O O . LEU A 1 139 ? 19.661 6.585 -19.567 1.00 69.94 139 LEU A O 1
ATOM 1123 N N . LYS A 1 140 ? 18.346 6.382 -21.399 1.00 65.94 140 LYS A N 1
ATOM 1124 C CA . LYS A 1 140 ? 19.347 6.850 -22.358 1.00 65.94 140 LYS A CA 1
ATOM 1125 C C . LYS A 1 140 ? 19.361 8.366 -22.445 1.00 65.94 140 LYS A C 1
ATOM 1127 O O . LYS A 1 140 ? 18.265 8.959 -22.346 1.00 65.94 140 LYS A O 1
#